Protein AF-A0A966XJ01-F1 (afdb_monomer_lite)

Radius of gyration: 16.11 Å; chains: 1; bounding box: 58×25×39 Å

Foldseek 3Di:
DPPPQFQPDQKDFPVRVCVLLVVVPWHWDWDADPQDTKIWTDDDPFIKIWGDGHDDRIDQKIKIKGKDADADDQVVVQVVVVVPPQLFHKDFDADPVRHFDADP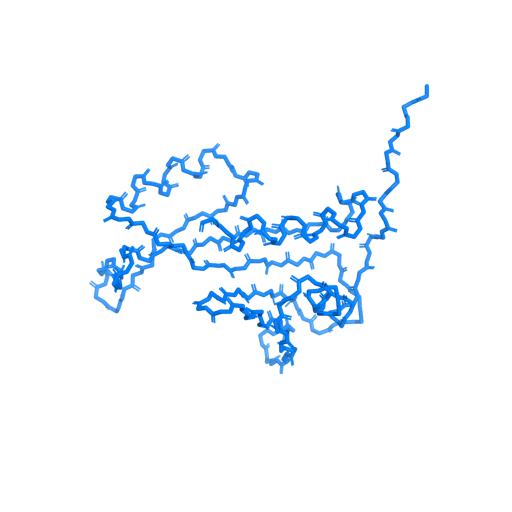RHTIMMTMDMDGSRVHSDSVSSVVSNVSRRVD

Sequence (136 aa):
MTDQPNPARTLYTAQEIADLALKWGAAATLSQDDDGVVIDLERGNESMQLTFGSPQEFYSDVICRSWVFIESAPHRACDRWNEFPYFATFSVVYDDYDVPMTCEYGFVVRGVQLIEFERATSEDDIMMQILLFWFA

Secondary structure (DSSP, 8-state):
---PPPPS-S-B-HHHHHHHHHHTT-EEEEEE-SS-EEEEEEETTEEEEEEESSS-S-BSEEEEEEEEEESS-HHHHHHHHTT-TTT-EEEE-B-TTSPBPEETTEEEEEEEEEEEGGG-SSHHHHHHHHHHTT--

Structure (mmCIF, N/CA/C/O backbone):
data_AF-A0A966XJ01-F1
#
_entry.id   AF-A0A966XJ01-F1
#
loop_
_atom_site.group_PDB
_atom_site.id
_atom_site.type_symbol
_atom_site.label_atom_id
_atom_site.label_alt_id
_atom_site.label_comp_id
_atom_site.label_asym_id
_atom_site.label_entity_id
_atom_site.label_seq_id
_atom_site.pdbx_PDB_ins_code
_atom_site.Cartn_x
_atom_site.Cartn_y
_atom_site.Cartn_z
_atom_site.occupancy
_atom_site.B_iso_or_equiv
_atom_site.auth_seq_id
_atom_site.auth_comp_id
_atom_site.auth_asym_id
_atom_site.auth_atom_id
_atom_site.pdbx_PDB_model_num
ATOM 1 N N . MET A 1 1 ? -36.731 5.832 -3.123 1.00 39.31 1 MET A N 1
ATOM 2 C CA . MET A 1 1 ? -35.819 5.714 -1.971 1.00 39.31 1 MET A CA 1
ATOM 3 C C . MET A 1 1 ? -34.577 5.042 -2.504 1.00 39.31 1 MET A C 1
ATOM 5 O O . MET A 1 1 ? -34.673 3.915 -2.962 1.00 39.31 1 MET A O 1
ATOM 9 N N . THR A 1 2 ? -33.487 5.792 -2.630 1.00 44.25 2 THR A N 1
ATOM 10 C CA . THR A 1 2 ? -32.178 5.259 -3.011 1.00 44.25 2 THR A CA 1
ATOM 11 C C . THR A 1 2 ? -31.658 4.468 -1.823 1.00 44.25 2 THR A C 1
ATOM 13 O O . THR A 1 2 ? -31.324 5.068 -0.805 1.00 44.25 2 THR A O 1
ATOM 16 N N . ASP A 1 3 ? -31.661 3.143 -1.946 1.00 47.22 3 ASP A N 1
ATOM 17 C CA . ASP A 1 3 ? -30.893 2.239 -1.090 1.00 47.22 3 ASP A CA 1
ATOM 18 C C . ASP A 1 3 ? -29.417 2.565 -1.348 1.00 47.22 3 ASP A C 1
ATOM 20 O O . ASP A 1 3 ? -28.787 2.025 -2.257 1.00 47.22 3 ASP A O 1
ATOM 24 N N . GLN A 1 4 ? -28.894 3.575 -0.652 1.00 59.47 4 GLN A N 1
ATOM 25 C CA . GLN A 1 4 ? -27.453 3.730 -0.573 1.00 59.47 4 GLN A CA 1
ATOM 26 C C . GLN A 1 4 ? -26.966 2.583 0.309 1.00 59.47 4 GLN A C 1
ATOM 28 O O . GLN A 1 4 ? -27.463 2.453 1.430 1.00 59.47 4 GLN A O 1
ATOM 33 N N . PRO A 1 5 ? -26.064 1.723 -0.189 1.00 54.81 5 PRO A N 1
ATOM 34 C CA . PRO A 1 5 ? -25.491 0.685 0.644 1.00 54.81 5 PRO A CA 1
ATOM 35 C C . PRO A 1 5 ? -24.857 1.357 1.864 1.00 54.81 5 PRO A C 1
ATOM 37 O O . PRO A 1 5 ? -24.041 2.268 1.724 1.00 54.81 5 PRO A O 1
ATOM 40 N N . ASN A 1 6 ? -25.296 0.958 3.058 1.00 57.50 6 ASN A N 1
ATOM 41 C CA . ASN A 1 6 ? -24.676 1.431 4.287 1.00 57.50 6 ASN A CA 1
ATOM 42 C C . ASN A 1 6 ? -23.226 0.931 4.312 1.00 57.50 6 ASN A C 1
ATOM 44 O O . ASN A 1 6 ? -23.005 -0.246 4.011 1.00 57.50 6 ASN A O 1
ATOM 48 N N . PRO A 1 7 ? -22.252 1.779 4.680 1.00 58.44 7 PRO A N 1
ATOM 49 C CA . PRO A 1 7 ? -20.883 1.324 4.855 1.00 58.44 7 PRO A CA 1
ATOM 50 C C . PRO A 1 7 ? -20.838 0.238 5.929 1.00 58.44 7 PRO A C 1
ATOM 52 O O . PRO A 1 7 ? -21.553 0.329 6.931 1.00 58.44 7 PRO A O 1
ATOM 55 N N . ALA A 1 8 ? -19.999 -0.782 5.731 1.00 61.00 8 ALA A N 1
ATOM 56 C CA . ALA A 1 8 ? -19.877 -1.877 6.694 1.00 61.00 8 ALA A CA 1
ATOM 57 C C . ALA A 1 8 ? -19.476 -1.347 8.074 1.00 61.00 8 ALA A C 1
ATOM 59 O O . ALA A 1 8 ? -20.164 -1.606 9.062 1.00 61.00 8 ALA A O 1
ATOM 60 N N . ARG A 1 9 ? -18.402 -0.546 8.112 1.00 74.81 9 ARG A N 1
ATOM 61 C CA . ARG A 1 9 ? -17.945 0.267 9.248 1.00 74.81 9 ARG A CA 1
ATOM 62 C C . ARG A 1 9 ? -17.156 1.459 8.706 1.00 74.81 9 ARG A C 1
ATOM 64 O O . ARG A 1 9 ? -16.479 1.339 7.692 1.00 74.81 9 ARG A O 1
ATOM 71 N N . THR A 1 10 ? -17.219 2.593 9.398 1.00 81.25 10 THR A N 1
ATOM 72 C CA . THR A 1 10 ? -16.443 3.803 9.061 1.00 81.25 10 THR A CA 1
ATOM 73 C C . THR A 1 10 ? -15.058 3.825 9.706 1.00 81.25 10 THR A C 1
ATOM 75 O O . THR A 1 10 ? -14.244 4.676 9.367 1.00 81.25 10 THR A O 1
ATOM 78 N N . LEU A 1 11 ? -14.806 2.918 10.655 1.00 87.31 11 LEU A N 1
ATOM 79 C CA . LEU A 1 11 ? -13.590 2.859 11.454 1.00 87.31 11 LEU A CA 1
ATOM 80 C C . LEU A 1 11 ? -13.164 1.406 11.679 1.00 87.31 11 LEU A C 1
ATOM 82 O O . LEU A 1 11 ? -13.996 0.577 12.070 1.00 87.31 11 LEU A O 1
ATOM 86 N N . TYR A 1 12 ? -11.870 1.142 11.505 1.00 87.94 12 TYR A N 1
ATOM 87 C CA . TYR A 1 12 ? -11.233 -0.147 11.783 1.00 87.94 12 TYR A CA 1
ATOM 88 C C . TYR A 1 12 ? -9.975 0.048 12.626 1.00 87.94 12 TYR A C 1
ATOM 90 O O . TYR A 1 12 ? -9.283 1.061 12.516 1.00 87.94 12 TYR A O 1
ATOM 98 N N . THR A 1 13 ? -9.665 -0.930 13.467 1.00 90.69 13 THR A N 1
ATOM 99 C CA . THR A 1 13 ? -8.354 -1.032 14.115 1.00 90.69 13 THR A CA 1
ATOM 100 C C . THR A 1 13 ? -7.333 -1.621 13.134 1.00 90.69 13 THR A C 1
ATOM 102 O O . THR A 1 13 ? -7.694 -2.388 12.237 1.00 90.69 13 THR A O 1
ATOM 105 N N . ALA A 1 14 ? -6.042 -1.331 13.317 1.00 89.81 14 ALA A N 1
ATOM 106 C CA . ALA A 1 14 ? -4.996 -1.956 12.499 1.00 89.81 14 ALA A CA 1
ATOM 107 C C . ALA A 1 14 ? -4.992 -3.494 12.646 1.00 89.81 14 ALA A C 1
ATOM 109 O O . ALA A 1 14 ? -4.788 -4.211 11.669 1.00 89.81 14 ALA A O 1
ATOM 110 N N . GLN A 1 15 ? -5.308 -4.012 13.841 1.00 90.81 15 GLN A N 1
ATOM 111 C CA . GLN A 1 15 ? -5.438 -5.453 14.069 1.00 90.81 15 GLN A CA 1
ATOM 112 C C . GLN A 1 15 ? -6.588 -6.062 13.256 1.00 90.81 15 GLN A C 1
ATOM 114 O O . GLN A 1 15 ? -6.408 -7.117 12.662 1.00 90.81 15 GLN A O 1
ATOM 119 N N . GLU A 1 16 ? -7.746 -5.398 13.177 1.00 90.62 16 GLU A N 1
ATOM 120 C CA . GLU A 1 16 ? -8.874 -5.877 12.365 1.00 90.62 16 GLU A CA 1
ATOM 121 C C . GLU A 1 16 ? -8.494 -5.970 10.880 1.00 90.62 16 GLU A C 1
ATOM 123 O O . GLU A 1 16 ? -8.843 -6.948 10.221 1.00 90.62 16 GLU A O 1
ATOM 128 N N . ILE A 1 17 ? -7.732 -5.002 10.359 1.00 89.94 17 ILE A N 1
ATOM 129 C CA . ILE A 1 17 ? -7.236 -5.045 8.975 1.00 89.94 17 ILE A CA 1
ATOM 130 C C . ILE A 1 17 ? -6.209 -6.172 8.780 1.00 89.94 17 ILE A C 1
ATOM 132 O O . ILE A 1 17 ? -6.276 -6.890 7.782 1.00 89.94 17 ILE A O 1
ATOM 136 N N . ALA A 1 18 ? -5.301 -6.384 9.738 1.00 89.62 18 ALA A N 1
ATOM 137 C CA . ALA A 1 18 ? -4.358 -7.504 9.699 1.00 89.62 18 ALA A CA 1
ATOM 138 C C . ALA A 1 18 ? -5.091 -8.859 9.708 1.00 89.62 18 ALA A C 1
ATOM 140 O O . ALA A 1 18 ? -4.805 -9.730 8.885 1.00 89.62 18 ALA A O 1
ATOM 141 N N . ASP A 1 19 ? -6.081 -9.017 10.588 1.00 89.75 19 ASP A N 1
ATOM 142 C CA . ASP A 1 19 ? -6.895 -10.230 10.704 1.00 89.75 19 ASP A CA 1
ATOM 143 C C . ASP A 1 19 ? -7.710 -10.489 9.434 1.00 89.75 19 ASP A C 1
ATOM 145 O O . ASP A 1 19 ? -7.866 -11.640 9.013 1.00 89.75 19 ASP A O 1
ATOM 149 N N . LEU A 1 20 ? -8.219 -9.431 8.796 1.00 86.38 20 LEU A N 1
ATOM 150 C CA . LEU A 1 20 ? -8.844 -9.536 7.484 1.00 86.38 20 LEU A CA 1
ATOM 151 C C . LEU A 1 20 ? -7.838 -10.046 6.455 1.00 86.38 20 LEU A C 1
ATOM 153 O O . LEU A 1 20 ? -8.122 -11.049 5.809 1.00 86.38 20 LEU A O 1
ATOM 157 N N . ALA A 1 21 ? -6.645 -9.461 6.353 1.00 85.06 21 ALA A N 1
ATOM 158 C CA . ALA A 1 21 ? -5.628 -9.917 5.405 1.00 85.06 21 ALA A CA 1
ATOM 159 C C . ALA A 1 21 ? -5.256 -11.406 5.582 1.00 85.06 21 ALA A C 1
ATOM 161 O O . ALA A 1 21 ? -5.132 -12.129 4.586 1.00 85.06 21 ALA A O 1
ATOM 162 N N . LEU A 1 22 ? -5.186 -11.902 6.827 1.00 84.81 22 LEU A N 1
ATOM 163 C CA . LEU A 1 22 ? -4.953 -13.324 7.124 1.00 84.81 22 LEU A CA 1
ATOM 164 C C . LEU A 1 22 ? -6.035 -14.240 6.527 1.00 84.81 22 LEU A C 1
ATOM 166 O O . LEU A 1 22 ? -5.713 -15.292 5.968 1.00 84.81 22 LEU A O 1
ATOM 170 N N . LYS A 1 23 ? -7.318 -13.849 6.591 1.00 83.88 23 LYS A N 1
ATOM 171 C CA . LYS A 1 23 ? -8.429 -14.632 6.002 1.00 83.88 23 LYS A CA 1
ATOM 172 C C . LYS A 1 23 ? -8.269 -14.826 4.491 1.00 83.88 23 LYS A C 1
ATOM 174 O O . LYS A 1 23 ? -8.767 -15.809 3.948 1.00 83.88 23 LYS A O 1
ATOM 179 N N . TRP A 1 24 ? -7.562 -13.915 3.828 1.00 77.62 24 TRP A N 1
ATOM 180 C CA . TRP A 1 24 ? -7.342 -13.908 2.381 1.00 77.62 24 TRP A CA 1
ATOM 181 C C . TRP A 1 24 ? -5.999 -14.527 1.957 1.00 77.62 24 TRP A C 1
ATOM 183 O O . TRP A 1 24 ? -5.651 -14.515 0.772 1.00 77.62 24 TRP A O 1
ATOM 193 N N . GLY A 1 25 ? -5.269 -15.130 2.901 1.00 82.06 25 GLY A N 1
ATOM 194 C CA . GLY A 1 25 ? -4.057 -15.904 2.633 1.00 82.06 25 GLY A CA 1
ATOM 195 C C . GLY A 1 25 ? -2.769 -15.083 2.556 1.00 82.06 25 GLY A C 1
ATOM 196 O O . GLY A 1 25 ? -1.768 -15.604 2.066 1.00 82.06 25 GLY A O 1
ATOM 197 N N . ALA A 1 26 ? -2.787 -13.830 3.015 1.00 85.19 26 ALA A N 1
ATOM 198 C CA . ALA A 1 26 ? -1.571 -13.070 3.284 1.00 85.19 26 ALA A CA 1
ATOM 199 C C . ALA A 1 26 ? -1.002 -13.449 4.659 1.00 85.19 26 ALA A C 1
ATOM 201 O O . ALA A 1 26 ? -1.757 -13.741 5.585 1.00 85.19 26 ALA A O 1
ATOM 202 N N . ALA A 1 27 ? 0.318 -13.412 4.811 1.00 89.44 27 ALA A N 1
ATOM 203 C CA . ALA A 1 27 ? 0.957 -13.272 6.112 1.00 89.44 27 ALA A CA 1
ATOM 204 C C . ALA A 1 27 ? 0.993 -11.780 6.460 1.00 89.44 27 ALA A C 1
ATOM 206 O O . ALA A 1 27 ? 1.403 -10.976 5.630 1.00 89.44 27 ALA A O 1
ATOM 207 N N . ALA A 1 28 ? 0.541 -11.410 7.656 1.00 90.88 28 ALA A N 1
ATOM 208 C CA . ALA A 1 28 ? 0.483 -10.020 8.096 1.00 90.88 28 ALA A CA 1
ATOM 209 C C . ALA A 1 28 ? 1.395 -9.808 9.307 1.00 90.88 28 ALA A C 1
ATOM 211 O O . ALA A 1 28 ? 1.246 -10.492 10.322 1.00 90.88 28 ALA A O 1
ATOM 212 N N . THR A 1 29 ? 2.307 -8.844 9.207 1.00 93.38 29 THR A N 1
ATOM 213 C CA . THR A 1 29 ? 3.172 -8.408 10.306 1.00 93.38 29 THR A CA 1
ATOM 214 C C . THR A 1 29 ? 2.814 -6.978 10.672 1.00 93.38 29 THR A C 1
ATOM 216 O O . THR A 1 29 ? 3.043 -6.059 9.894 1.00 93.38 29 THR A O 1
ATOM 219 N N . LEU A 1 30 ? 2.239 -6.794 11.859 1.00 93.06 30 LEU A N 1
ATOM 220 C CA . LEU A 1 30 ? 1.940 -5.474 12.408 1.00 93.06 30 LEU A CA 1
ATOM 221 C C . LEU A 1 30 ? 3.174 -4.934 13.138 1.00 93.06 30 LEU A C 1
ATOM 223 O O . LEU A 1 30 ? 3.714 -5.594 14.029 1.00 93.06 30 LEU A O 1
ATOM 227 N N . SER A 1 31 ? 3.586 -3.723 12.788 1.00 93.56 31 SER A N 1
ATOM 228 C CA . SER A 1 31 ? 4.676 -2.992 13.423 1.00 93.56 31 SER A CA 1
ATOM 229 C C . SER A 1 31 ? 4.238 -1.565 13.761 1.00 93.56 31 SER A C 1
ATOM 231 O O . SER A 1 31 ? 3.275 -1.023 13.214 1.00 93.56 31 SER A O 1
ATOM 233 N N . GLN A 1 32 ? 4.913 -0.972 14.740 1.00 90.94 32 GLN A N 1
ATOM 234 C CA . GLN A 1 32 ? 4.720 0.416 15.132 1.00 90.94 32 GLN A CA 1
ATOM 235 C C . GLN A 1 32 ? 6.096 1.035 15.353 1.00 90.94 32 GLN A C 1
ATOM 237 O O . GLN A 1 32 ? 6.893 0.497 16.127 1.00 90.94 32 GLN A O 1
ATOM 242 N N . ASP A 1 33 ? 6.347 2.161 14.700 1.00 83.38 33 ASP A N 1
ATOM 243 C CA . ASP A 1 33 ? 7.566 2.950 14.833 1.00 83.38 33 ASP A CA 1
ATOM 244 C C . ASP A 1 33 ? 7.243 4.446 15.012 1.00 83.38 33 ASP A C 1
ATOM 246 O O . ASP A 1 33 ? 6.101 4.826 15.298 1.00 83.38 33 ASP A O 1
ATOM 250 N N . ASP A 1 34 ? 8.272 5.290 14.926 1.00 79.06 34 ASP A N 1
ATOM 251 C CA . ASP A 1 34 ? 8.138 6.744 15.052 1.00 79.06 34 ASP A CA 1
ATOM 252 C C . ASP A 1 34 ? 7.368 7.372 13.869 1.00 79.06 34 ASP A C 1
ATOM 254 O O . ASP A 1 34 ? 6.812 8.465 14.017 1.00 79.06 34 ASP A O 1
ATOM 258 N N . ASP A 1 35 ? 7.299 6.684 12.724 1.00 77.81 35 ASP A N 1
ATOM 259 C CA . ASP A 1 35 ? 6.645 7.148 11.498 1.00 77.81 35 ASP A CA 1
ATOM 260 C C . ASP A 1 35 ? 5.161 6.737 11.436 1.00 77.81 35 ASP A C 1
ATOM 262 O O . ASP A 1 35 ? 4.364 7.393 10.754 1.00 77.81 35 ASP A O 1
ATOM 266 N N . GLY A 1 36 ? 4.747 5.712 12.190 1.00 90.88 36 GLY A N 1
ATOM 267 C CA . GLY A 1 36 ? 3.339 5.367 12.375 1.00 90.88 36 GLY A CA 1
ATOM 268 C C . GLY A 1 36 ? 3.081 3.904 12.720 1.00 90.88 36 GLY A C 1
ATOM 269 O O . GLY A 1 36 ? 3.914 3.200 13.288 1.00 90.88 36 GLY A O 1
ATOM 270 N N . VAL A 1 37 ? 1.868 3.453 12.403 1.00 92.19 37 VAL A N 1
ATOM 271 C CA . VAL A 1 37 ? 1.488 2.037 12.489 1.00 92.19 37 VAL A CA 1
ATOM 272 C C . VAL A 1 37 ? 1.504 1.453 11.085 1.00 92.19 37 VAL A C 1
ATOM 274 O O . VAL A 1 37 ? 0.944 2.031 10.157 1.00 92.19 37 VAL A O 1
ATOM 277 N N . VAL A 1 38 ? 2.137 0.300 10.912 1.00 93.88 38 VAL A N 1
ATOM 278 C CA . VAL A 1 38 ? 2.334 -0.323 9.603 1.00 93.88 38 VAL A CA 1
ATOM 279 C C . VAL A 1 38 ? 1.935 -1.790 9.667 1.00 93.88 38 VAL A C 1
ATOM 281 O O . VAL A 1 38 ? 2.163 -2.467 10.666 1.00 93.88 38 VAL A O 1
ATOM 284 N N . ILE A 1 39 ? 1.326 -2.291 8.595 1.00 92.56 39 ILE A N 1
ATOM 285 C CA . ILE A 1 39 ? 1.154 -3.721 8.363 1.00 92.56 39 ILE A CA 1
ATOM 286 C C . ILE A 1 39 ? 1.905 -4.077 7.089 1.00 92.56 39 ILE A C 1
ATOM 288 O O . ILE A 1 39 ? 1.530 -3.639 6.001 1.00 92.56 39 ILE A O 1
ATOM 292 N N . ASP A 1 40 ? 2.928 -4.907 7.225 1.00 92.00 40 ASP A N 1
ATOM 293 C CA . ASP A 1 40 ? 3.574 -5.539 6.085 1.00 92.00 40 ASP A CA 1
ATOM 294 C C . ASP A 1 40 ? 2.827 -6.833 5.763 1.00 92.00 40 ASP A C 1
ATOM 296 O O . ASP A 1 40 ? 2.628 -7.701 6.621 1.00 92.00 40 ASP A O 1
ATOM 300 N N . LEU A 1 41 ? 2.362 -6.933 4.524 1.00 90.38 41 LEU A N 1
ATOM 301 C CA . LEU A 1 41 ? 1.628 -8.071 4.008 1.00 90.38 41 LEU A CA 1
ATOM 302 C C . LEU A 1 41 ? 2.501 -8.830 3.009 1.00 90.38 41 LEU A C 1
ATOM 304 O O . LEU A 1 41 ? 3.010 -8.248 2.054 1.00 90.38 41 LEU A O 1
ATOM 308 N N . GLU A 1 42 ? 2.639 -10.138 3.206 1.00 87.50 42 GLU A N 1
ATOM 309 C CA . GLU A 1 42 ? 3.459 -11.016 2.367 1.00 87.50 42 GLU A CA 1
ATOM 310 C C . GLU A 1 42 ? 2.647 -12.201 1.836 1.00 87.50 42 GLU A C 1
ATOM 312 O O . GLU A 1 42 ? 1.864 -12.826 2.557 1.00 87.50 42 GLU A O 1
ATOM 317 N N . ARG A 1 43 ? 2.849 -12.550 0.562 1.00 82.12 43 ARG A N 1
ATOM 318 C CA . ARG A 1 43 ? 2.227 -13.719 -0.071 1.00 82.12 43 ARG A CA 1
ATOM 319 C C . ARG A 1 43 ? 3.099 -14.203 -1.223 1.00 82.12 43 ARG A C 1
ATOM 321 O O . ARG A 1 43 ? 3.160 -13.589 -2.281 1.00 82.12 43 ARG A O 1
ATOM 328 N N . GLY A 1 44 ? 3.750 -15.350 -1.041 1.00 81.12 44 GLY A N 1
ATOM 329 C CA . GLY A 1 44 ? 4.692 -15.857 -2.040 1.00 81.12 44 GLY A CA 1
ATOM 330 C C . GLY A 1 44 ? 5.897 -14.922 -2.182 1.00 81.12 44 GLY A C 1
ATOM 331 O O . GLY A 1 44 ? 6.590 -14.693 -1.199 1.00 81.12 44 GLY A O 1
ATOM 332 N N . ASN A 1 45 ? 6.128 -14.396 -3.390 1.00 73.75 45 ASN A N 1
ATOM 333 C CA . ASN A 1 45 ? 7.220 -13.454 -3.686 1.00 73.75 45 ASN A CA 1
ATOM 334 C C . ASN A 1 45 ? 6.755 -11.987 -3.729 1.00 73.75 45 ASN A C 1
ATOM 336 O O . ASN A 1 45 ? 7.526 -11.112 -4.116 1.00 73.75 45 ASN A O 1
ATOM 340 N N . GLU A 1 46 ? 5.498 -11.724 -3.379 1.00 77.50 46 GLU A N 1
ATOM 341 C CA . GLU A 1 46 ? 4.898 -10.395 -3.427 1.00 77.50 46 GLU A CA 1
ATOM 342 C C . GLU A 1 46 ? 4.758 -9.835 -2.012 1.00 77.50 46 GLU A C 1
ATOM 344 O O . GLU A 1 46 ? 4.414 -10.562 -1.069 1.00 77.50 46 GLU A O 1
ATOM 349 N N . SER A 1 47 ? 5.005 -8.534 -1.880 1.00 84.06 47 SER A N 1
ATOM 350 C CA . SER A 1 47 ? 4.824 -7.801 -0.636 1.00 84.06 47 SER A CA 1
ATOM 351 C C . SER A 1 47 ? 4.097 -6.483 -0.864 1.00 84.06 47 SER A C 1
ATOM 353 O O . SER A 1 47 ? 4.246 -5.823 -1.894 1.00 84.06 47 SER A O 1
ATOM 355 N N . MET A 1 48 ? 3.308 -6.101 0.131 1.00 88.25 48 MET A N 1
ATOM 356 C CA . MET A 1 48 ? 2.589 -4.840 0.185 1.00 88.25 48 MET A CA 1
ATOM 357 C C . MET A 1 48 ? 2.721 -4.254 1.578 1.00 88.25 48 MET A C 1
ATOM 359 O O . MET A 1 48 ? 2.690 -4.977 2.568 1.00 88.25 48 MET A O 1
ATOM 363 N N . GLN A 1 49 ? 2.798 -2.933 1.656 1.00 91.12 49 GLN A N 1
ATOM 364 C CA . GLN A 1 49 ? 2.775 -2.228 2.922 1.00 91.12 49 GLN A CA 1
ATOM 365 C C . GLN A 1 49 ? 1.484 -1.428 3.067 1.00 91.12 49 GLN A C 1
ATOM 367 O O . GLN A 1 49 ? 1.138 -0.610 2.211 1.00 91.12 49 GLN A O 1
ATOM 372 N N . LEU A 1 50 ? 0.789 -1.637 4.178 1.00 91.69 50 LEU A N 1
ATOM 373 C CA . LEU A 1 50 ? -0.310 -0.797 4.623 1.00 91.69 50 LEU A CA 1
ATOM 374 C C . LEU A 1 50 ? 0.213 0.146 5.695 1.00 91.69 50 LEU A C 1
ATOM 376 O O . LEU A 1 50 ? 0.668 -0.299 6.743 1.00 91.69 50 LEU A O 1
ATOM 380 N N . THR A 1 51 ? 0.137 1.447 5.460 1.00 91.62 51 THR A N 1
ATOM 381 C CA . THR A 1 51 ? 0.538 2.437 6.459 1.00 91.62 51 TH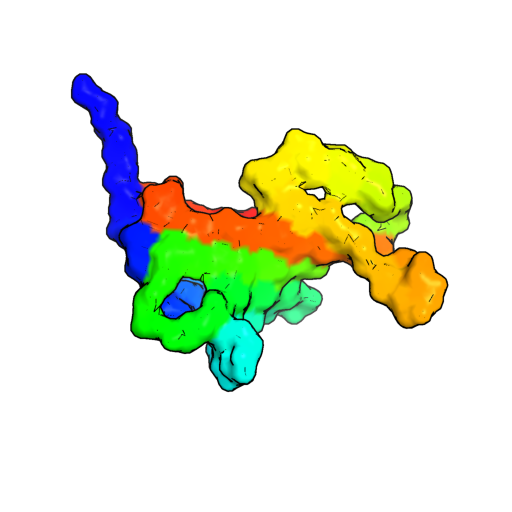R A CA 1
ATOM 382 C C . THR A 1 51 ? -0.690 3.137 6.988 1.00 91.62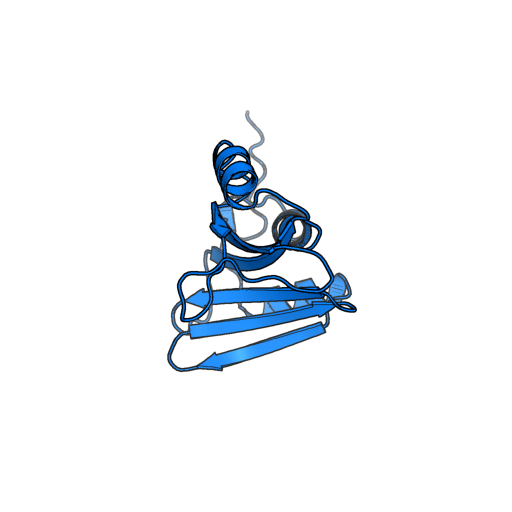 51 THR A C 1
ATOM 384 O O . THR A 1 51 ? -1.469 3.739 6.243 1.00 91.62 51 THR A O 1
ATOM 387 N N . PHE A 1 52 ? -0.796 3.091 8.297 1.00 87.88 52 PHE A N 1
ATOM 388 C CA . PHE A 1 52 ? -1.677 3.904 9.094 1.00 87.88 52 PHE A CA 1
ATOM 389 C C . PHE A 1 52 ? -0.874 5.106 9.598 1.00 87.88 52 PHE A C 1
ATOM 391 O O . PHE A 1 52 ? 0.348 5.049 9.731 1.00 87.88 52 PHE A O 1
ATOM 398 N N . GLY A 1 53 ? -1.557 6.223 9.847 1.00 87.00 53 GLY A N 1
ATOM 399 C CA . GLY A 1 53 ? -0.917 7.403 10.425 1.00 87.00 53 GLY A CA 1
ATOM 400 C C . GLY A 1 53 ? -0.447 7.169 11.866 1.00 87.00 53 GLY A C 1
ATOM 401 O O . GLY A 1 53 ? -0.181 6.046 12.300 1.00 87.00 53 GLY A O 1
ATOM 402 N N . SER A 1 54 ? -0.393 8.246 12.649 1.00 88.25 54 SER A N 1
ATOM 403 C CA . SER A 1 54 ? 0.005 8.167 14.056 1.00 88.25 54 SER A CA 1
ATOM 404 C C . SER A 1 54 ? -0.788 7.097 14.830 1.00 88.25 54 SER A C 1
ATOM 406 O O . SER A 1 54 ? -1.977 6.907 14.536 1.00 88.25 54 SER A O 1
ATOM 408 N N . PRO A 1 55 ? -0.169 6.430 15.825 1.00 88.38 55 PRO A N 1
ATOM 409 C CA . PRO A 1 55 ? -0.805 5.367 16.598 1.00 88.38 55 PRO A CA 1
ATOM 410 C C . PRO A 1 55 ? -2.141 5.800 17.202 1.00 88.38 55 PRO A C 1
ATOM 412 O O . PRO A 1 55 ? -2.210 6.755 17.978 1.00 88.38 55 PRO A O 1
ATOM 415 N N . GLN A 1 56 ? -3.203 5.093 16.832 1.00 86.81 56 GLN A N 1
ATOM 416 C CA . GLN A 1 56 ? -4.579 5.341 17.243 1.00 86.81 56 GLN A CA 1
ATOM 417 C C . GLN A 1 56 ? -5.300 4.004 17.415 1.00 86.81 56 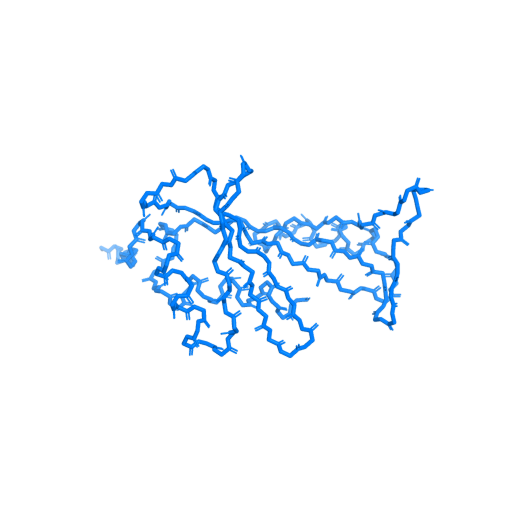GLN A C 1
ATOM 419 O O . GLN A 1 56 ? -4.915 2.994 16.830 1.00 86.81 56 GLN A O 1
ATOM 424 N N . GLU A 1 57 ? -6.357 3.994 18.227 1.00 86.56 57 GLU A N 1
ATOM 425 C CA . GLU A 1 57 ? -7.186 2.796 18.399 1.00 86.56 57 GLU A CA 1
ATOM 426 C C . GLU A 1 57 ? -7.972 2.480 17.118 1.00 86.56 57 GLU A C 1
ATOM 428 O O . GLU A 1 57 ? -8.063 1.325 16.715 1.00 86.56 57 GLU A O 1
ATOM 433 N N . PHE A 1 58 ? -8.480 3.515 16.444 1.00 90.75 58 PHE A N 1
ATOM 434 C CA . PHE A 1 58 ? -9.320 3.406 15.256 1.00 90.75 58 PHE A CA 1
ATOM 435 C C . PHE A 1 58 ? -8.837 4.333 14.143 1.00 90.75 58 PHE A C 1
ATOM 437 O O . PHE A 1 58 ? -8.457 5.474 14.402 1.00 90.75 58 PHE A O 1
ATOM 444 N N . TYR A 1 59 ? -8.936 3.855 12.906 1.00 90.25 59 TYR A N 1
ATOM 445 C CA . TYR A 1 59 ? -8.548 4.566 11.692 1.00 90.25 59 TYR A CA 1
ATOM 446 C C . TYR A 1 59 ? -9.733 4.673 10.732 1.00 90.25 59 TYR A C 1
ATOM 448 O O . TYR A 1 59 ? -10.518 3.733 10.615 1.00 90.25 59 TYR A O 1
ATOM 456 N N . SER A 1 60 ? -9.855 5.815 10.051 1.00 90.62 60 SER A N 1
ATOM 457 C CA . SER A 1 60 ? -10.841 6.077 8.986 1.00 90.62 60 SER A CA 1
ATOM 458 C C . SER A 1 60 ? -10.380 5.625 7.606 1.00 90.62 60 SER A C 1
ATOM 460 O O . SER A 1 60 ? -11.194 5.430 6.701 1.00 90.62 60 SER A O 1
ATOM 462 N N . ASP A 1 61 ? -9.071 5.480 7.447 1.00 89.38 61 ASP A N 1
ATOM 463 C CA . ASP A 1 61 ? -8.418 5.219 6.181 1.00 89.38 61 ASP A CA 1
ATOM 464 C C . ASP A 1 61 ? -7.105 4.459 6.380 1.00 89.38 61 ASP A C 1
ATOM 466 O O . ASP A 1 61 ? -6.573 4.343 7.489 1.00 89.38 61 ASP A O 1
ATOM 470 N N . VAL A 1 62 ? -6.606 3.912 5.275 1.00 89.19 62 VAL A N 1
ATOM 471 C CA . VAL A 1 62 ? -5.302 3.258 5.193 1.00 89.19 62 VAL A CA 1
ATOM 472 C C . VAL A 1 62 ? -4.654 3.563 3.849 1.00 89.19 62 VAL A C 1
ATOM 474 O O . VAL A 1 62 ? -5.320 3.600 2.810 1.00 89.19 62 VAL A O 1
ATOM 477 N N . ILE A 1 63 ? -3.339 3.778 3.855 1.00 88.75 63 ILE A N 1
ATOM 478 C CA . ILE A 1 63 ? -2.565 3.980 2.630 1.00 88.75 63 ILE A CA 1
ATOM 479 C C . ILE A 1 63 ? -1.905 2.660 2.239 1.00 88.75 63 ILE A C 1
ATOM 481 O O . ILE A 1 63 ? -1.038 2.163 2.956 1.00 88.75 63 ILE A O 1
ATOM 485 N N . CYS A 1 64 ? -2.269 2.137 1.072 1.00 88.25 64 CYS A N 1
ATOM 486 C CA . CYS A 1 64 ? -1.658 0.958 0.470 1.00 88.25 64 CYS A CA 1
ATOM 487 C C . CYS A 1 64 ? -0.475 1.372 -0.404 1.00 88.25 64 CYS A C 1
ATOM 489 O O . CYS A 1 64 ? -0.607 2.248 -1.262 1.00 88.25 64 CYS A O 1
ATOM 491 N N . ARG A 1 65 ? 0.677 0.733 -0.203 1.00 88.75 65 ARG A N 1
ATOM 492 C CA . ARG A 1 65 ? 1.899 0.919 -0.989 1.00 88.75 65 ARG A CA 1
ATOM 493 C C . ARG A 1 65 ? 2.344 -0.426 -1.543 1.00 88.75 65 ARG A C 1
ATOM 495 O O . ARG A 1 65 ? 2.541 -1.367 -0.780 1.00 88.75 65 ARG A O 1
ATOM 502 N N . SER A 1 66 ? 2.525 -0.492 -2.856 1.00 87.62 66 SER A N 1
ATOM 503 C CA . SER A 1 66 ? 2.933 -1.713 -3.556 1.00 87.62 66 SER A CA 1
ATOM 504 C C . SER A 1 66 ? 4.047 -1.437 -4.563 1.00 87.62 66 SER A C 1
ATOM 506 O O . SER A 1 66 ? 4.181 -0.312 -5.068 1.00 87.62 66 SER A O 1
ATOM 508 N N . TRP A 1 67 ? 4.835 -2.473 -4.850 1.00 87.56 67 TRP A N 1
ATOM 509 C CA . TRP A 1 67 ? 5.826 -2.483 -5.919 1.00 87.56 67 TRP A CA 1
ATOM 510 C C . TRP A 1 67 ? 5.238 -3.159 -7.154 1.00 87.56 67 TRP A C 1
ATOM 512 O O . TRP A 1 67 ? 4.863 -4.324 -7.113 1.00 87.56 67 TRP A O 1
ATOM 522 N N . VAL A 1 68 ? 5.204 -2.420 -8.257 1.00 85.88 68 VAL A N 1
ATOM 523 C CA . VAL A 1 68 ? 4.740 -2.874 -9.568 1.00 85.88 68 VAL A CA 1
ATOM 524 C C . VAL A 1 68 ? 5.940 -2.944 -10.500 1.00 85.88 68 VAL A C 1
ATOM 526 O O . VAL A 1 68 ? 6.797 -2.055 -10.489 1.00 85.88 68 VAL A O 1
ATOM 529 N N . PHE A 1 69 ? 6.006 -3.980 -11.330 1.00 88.19 69 PHE A N 1
ATOM 530 C CA . PHE A 1 69 ? 7.115 -4.182 -12.258 1.00 88.19 69 PHE A CA 1
ATOM 531 C C . PHE A 1 69 ? 6.656 -4.001 -13.701 1.00 88.19 69 PHE A C 1
ATOM 533 O O . PHE A 1 69 ? 5.684 -4.606 -14.144 1.00 88.19 69 PHE A O 1
ATOM 540 N N . ILE A 1 70 ? 7.360 -3.149 -14.446 1.00 87.31 70 ILE A N 1
ATOM 541 C CA . ILE A 1 70 ? 7.008 -2.802 -15.825 1.00 87.31 70 ILE A CA 1
ATOM 542 C C . ILE A 1 70 ? 8.169 -3.149 -16.744 1.00 87.31 70 ILE A C 1
ATOM 544 O O . ILE A 1 70 ? 9.272 -2.639 -16.578 1.00 87.31 70 ILE A O 1
ATOM 548 N N . GLU A 1 71 ? 7.921 -3.959 -17.769 1.00 88.56 71 GLU A N 1
ATOM 549 C CA . GLU A 1 71 ? 8.973 -4.430 -18.678 1.00 88.56 71 GLU A CA 1
ATOM 550 C C . GLU A 1 71 ? 9.704 -3.292 -19.411 1.00 88.56 71 GLU A C 1
ATOM 552 O O . GLU A 1 71 ? 10.901 -3.384 -19.686 1.00 88.56 71 GLU A O 1
ATOM 557 N N . SER A 1 72 ? 9.004 -2.206 -19.763 1.00 89.94 72 SER A N 1
ATOM 558 C CA . SER A 1 72 ? 9.598 -1.099 -20.518 1.00 89.94 72 SER A CA 1
ATOM 559 C C . SER A 1 72 ? 8.855 0.230 -20.368 1.00 89.94 72 SER A C 1
ATOM 561 O O . SER A 1 72 ? 7.669 0.274 -20.055 1.00 89.94 72 SER A O 1
ATOM 563 N N . ALA A 1 73 ? 9.568 1.328 -20.651 1.00 92.25 73 ALA A N 1
ATOM 564 C CA . ALA A 1 73 ? 9.042 2.698 -20.677 1.00 92.25 73 ALA A CA 1
ATOM 565 C C . ALA A 1 73 ? 8.249 3.096 -19.407 1.00 92.25 73 ALA A C 1
ATOM 567 O O . ALA A 1 73 ? 7.104 3.549 -19.523 1.00 92.25 73 ALA A O 1
ATOM 568 N N . PRO A 1 74 ? 8.852 2.980 -18.204 1.00 93.12 74 PRO A N 1
ATOM 569 C CA . PRO A 1 74 ? 8.138 3.120 -16.933 1.00 93.12 74 PRO A CA 1
ATOM 570 C C . PRO A 1 74 ? 7.474 4.493 -16.773 1.00 93.12 74 PRO A C 1
ATOM 572 O O . PRO A 1 74 ? 6.357 4.574 -16.278 1.00 93.12 74 PRO A O 1
ATOM 575 N N . HIS A 1 75 ? 8.082 5.571 -17.282 1.00 94.38 75 HIS A N 1
ATOM 576 C CA . HIS A 1 75 ? 7.476 6.909 -17.261 1.00 94.38 75 HIS A CA 1
ATOM 577 C C . HIS A 1 75 ? 6.166 6.975 -18.038 1.00 94.38 75 HIS A C 1
ATOM 579 O O . HIS A 1 75 ? 5.168 7.442 -17.510 1.00 94.38 75 HIS A O 1
ATOM 585 N N . ARG A 1 76 ? 6.142 6.446 -19.269 1.00 94.06 76 ARG A N 1
ATOM 586 C CA . ARG A 1 76 ? 4.928 6.455 -20.100 1.00 94.06 76 ARG A CA 1
ATOM 587 C C . ARG A 1 76 ? 3.830 5.579 -19.510 1.00 94.06 76 ARG A C 1
ATOM 589 O O . ARG A 1 76 ? 2.653 5.871 -19.707 1.00 94.06 76 ARG A O 1
ATOM 596 N N . ALA A 1 77 ? 4.210 4.488 -18.849 1.00 90.25 77 ALA A N 1
ATOM 597 C CA . ALA A 1 77 ? 3.261 3.632 -18.158 1.00 90.25 77 ALA A CA 1
ATOM 598 C C . ALA A 1 77 ? 2.646 4.360 -16.954 1.00 90.25 77 ALA A C 1
ATOM 600 O O . ALA A 1 77 ? 1.423 4.436 -16.874 1.00 90.25 77 ALA A O 1
ATOM 601 N N . CYS A 1 78 ? 3.470 4.988 -16.107 1.00 91.38 78 CYS A N 1
ATOM 602 C CA . CYS A 1 78 ? 3.002 5.830 -15.004 1.00 91.38 78 CYS A CA 1
ATOM 603 C C . CYS A 1 78 ? 2.102 6.969 -15.495 1.00 91.38 78 CYS A C 1
ATOM 605 O O . CYS A 1 78 ? 1.017 7.143 -14.951 1.00 91.38 78 CYS A O 1
ATOM 607 N N . ASP A 1 79 ? 2.505 7.704 -16.538 1.00 93.25 79 ASP A N 1
ATOM 608 C CA . ASP A 1 79 ? 1.705 8.795 -17.113 1.00 93.25 79 ASP A CA 1
ATOM 609 C C . ASP A 1 79 ? 0.307 8.305 -17.503 1.00 93.25 79 ASP A C 1
ATOM 611 O O . ASP A 1 79 ? -0.688 8.911 -17.117 1.00 93.25 79 ASP A O 1
ATOM 615 N N . ARG A 1 80 ? 0.225 7.165 -18.202 1.00 89.81 80 ARG A N 1
ATOM 616 C CA . ARG A 1 80 ? -1.047 6.570 -18.628 1.00 89.81 80 ARG A CA 1
ATOM 617 C C . ARG A 1 80 ? -1.883 6.077 -17.451 1.00 89.81 80 ARG A C 1
ATOM 619 O O . ARG A 1 80 ? -3.092 6.263 -17.444 1.00 89.81 80 ARG A O 1
ATOM 626 N N . TRP A 1 81 ? -1.278 5.400 -16.480 1.00 88.81 81 TRP A N 1
ATOM 627 C CA . TRP A 1 81 ? -2.021 4.870 -15.334 1.00 88.81 81 TRP A CA 1
ATOM 628 C C . TRP A 1 81 ? -2.534 5.981 -14.420 1.00 88.81 81 TRP A C 1
ATOM 630 O O . TRP A 1 81 ? -3.651 5.889 -13.918 1.00 88.81 81 TRP A O 1
ATOM 640 N N . ASN A 1 82 ? -1.782 7.075 -14.296 1.00 89.94 82 ASN A N 1
ATOM 641 C CA . ASN A 1 82 ? -2.189 8.257 -13.542 1.00 89.94 82 ASN A CA 1
ATOM 642 C C . ASN A 1 82 ? -3.345 9.040 -14.196 1.00 89.94 82 ASN A C 1
ATOM 644 O O . ASN A 1 82 ? -3.946 9.882 -13.531 1.00 89.94 82 ASN A O 1
ATOM 648 N N . GLU A 1 83 ? -3.722 8.747 -15.450 1.00 89.44 83 GLU A N 1
ATOM 649 C CA . GLU A 1 83 ? -4.986 9.232 -16.036 1.00 89.44 83 GLU A CA 1
ATOM 650 C C . GLU A 1 83 ? -6.218 8.640 -15.321 1.00 89.44 83 GLU A C 1
ATOM 652 O O . GLU A 1 83 ? -7.316 9.194 -15.408 1.00 89.44 83 GLU A O 1
ATOM 657 N N . PHE A 1 84 ? -6.035 7.548 -14.570 1.00 84.44 84 PHE A N 1
ATOM 658 C CA . PHE A 1 84 ? -7.073 6.836 -13.828 1.00 84.44 84 PHE A CA 1
ATOM 659 C C . PHE A 1 84 ? -6.772 6.841 -12.315 1.00 84.44 84 PHE A C 1
ATOM 661 O O . PHE A 1 84 ? -6.541 5.788 -11.716 1.00 84.44 84 PHE A O 1
ATOM 668 N N . PRO A 1 85 ? -6.809 8.015 -11.652 1.00 74.31 85 PRO A N 1
ATOM 669 C CA . PRO A 1 85 ? -6.344 8.184 -10.269 1.00 74.31 85 PRO A CA 1
ATOM 670 C C . PRO A 1 85 ? -7.186 7.435 -9.229 1.00 74.31 85 PRO A C 1
ATOM 672 O O . PRO A 1 85 ? -6.781 7.305 -8.079 1.00 74.31 85 PRO A O 1
ATOM 675 N N . TYR A 1 86 ? -8.363 6.941 -9.620 1.00 73.38 86 TYR A N 1
ATOM 676 C CA . TYR A 1 86 ? -9.207 6.108 -8.769 1.00 73.38 86 TYR A CA 1
ATOM 677 C C . TYR A 1 86 ? -8.624 4.706 -8.537 1.00 73.38 86 TYR A C 1
ATOM 679 O O . TYR A 1 86 ? -9.043 4.041 -7.593 1.00 73.38 86 TYR A O 1
ATOM 687 N N . PHE A 1 87 ? -7.669 4.262 -9.366 1.00 74.81 87 PHE A N 1
ATOM 688 C CA . PHE A 1 87 ? -6.909 3.038 -9.113 1.00 74.81 87 PHE A CA 1
ATOM 689 C C . PHE A 1 87 ? -5.749 3.300 -8.155 1.00 74.81 87 PHE A C 1
ATOM 691 O O . PHE A 1 87 ? -5.656 2.634 -7.134 1.00 74.81 87 PHE A O 1
ATOM 698 N N . ALA A 1 88 ? -4.892 4.274 -8.470 1.00 84.88 88 ALA A N 1
ATOM 699 C CA . ALA A 1 88 ? -3.830 4.777 -7.601 1.00 84.88 88 ALA A CA 1
ATOM 700 C C . ALA A 1 88 ? -3.037 5.898 -8.259 1.00 84.88 88 ALA A C 1
ATOM 702 O O . ALA A 1 88 ? -3.252 6.255 -9.414 1.00 84.88 88 ALA A O 1
ATOM 703 N N . THR A 1 89 ? -2.066 6.404 -7.503 1.00 90.38 89 THR A N 1
ATOM 704 C CA . THR A 1 89 ? -0.947 7.177 -8.029 1.00 90.38 89 THR A CA 1
ATOM 705 C C . THR A 1 89 ? 0.284 6.290 -8.208 1.00 90.38 89 THR A C 1
ATOM 707 O O . THR A 1 89 ? 0.701 5.602 -7.277 1.00 90.38 89 THR A O 1
ATOM 710 N N . PHE A 1 90 ? 0.897 6.348 -9.386 1.00 91.25 90 PHE A N 1
ATOM 711 C CA . PHE A 1 90 ? 2.079 5.578 -9.761 1.00 91.25 90 PHE A CA 1
ATOM 712 C C . PHE A 1 90 ? 3.286 6.491 -9.984 1.00 91.25 90 PHE A C 1
ATOM 714 O O . PHE A 1 90 ? 3.183 7.544 -10.620 1.00 91.25 90 PHE A O 1
ATOM 721 N N . SER A 1 91 ? 4.449 6.074 -9.487 1.00 94.19 91 SER A N 1
ATOM 722 C CA . SER A 1 91 ? 5.716 6.790 -9.664 1.00 94.19 91 SER A CA 1
ATOM 723 C C . SER A 1 91 ? 6.865 5.826 -9.935 1.00 94.19 91 SER A C 1
ATOM 725 O O . SER A 1 91 ? 7.010 4.834 -9.221 1.00 94.19 91 SER A O 1
ATOM 727 N N . VAL A 1 92 ? 7.718 6.152 -10.909 1.00 95.00 92 VAL A N 1
ATOM 728 C CA . VAL A 1 92 ? 8.971 5.419 -11.153 1.00 95.00 92 VAL A CA 1
ATOM 729 C C . VAL A 1 92 ? 9.879 5.537 -9.932 1.00 95.00 92 VAL A C 1
ATOM 731 O O . VAL A 1 92 ? 9.978 6.613 -9.339 1.00 95.00 92 VAL A O 1
ATOM 734 N N . VAL A 1 93 ? 10.521 4.435 -9.557 1.00 94.94 93 VAL A N 1
ATOM 735 C CA . VAL A 1 93 ? 11.493 4.399 -8.462 1.00 94.94 93 VAL A CA 1
ATOM 736 C C . VAL A 1 93 ? 12.880 4.636 -9.038 1.00 94.94 93 VAL A C 1
ATOM 738 O O . VAL A 1 93 ? 13.233 4.039 -10.055 1.00 94.94 93 VAL A O 1
ATOM 741 N N . TYR A 1 94 ? 13.653 5.504 -8.398 1.00 95.31 94 TYR A N 1
ATOM 742 C CA . TYR A 1 94 ? 15.007 5.852 -8.816 1.00 95.31 94 TYR A CA 1
ATOM 743 C C . TYR A 1 94 ? 16.009 5.438 -7.748 1.00 95.31 94 TYR A C 1
ATOM 745 O O . TYR A 1 94 ? 15.679 5.432 -6.561 1.00 95.31 94 TYR A O 1
ATOM 753 N N . ASP A 1 95 ? 17.209 5.078 -8.189 1.00 94.19 95 ASP A N 1
ATOM 754 C CA . ASP A 1 95 ? 18.352 4.862 -7.311 1.00 94.19 95 ASP A CA 1
ATOM 755 C C . ASP A 1 95 ? 19.032 6.189 -6.921 1.00 94.19 95 ASP A C 1
ATOM 757 O O . ASP A 1 95 ? 18.597 7.278 -7.302 1.00 94.19 95 ASP A O 1
ATOM 761 N N . ASP A 1 96 ? 20.137 6.094 -6.179 1.00 95.38 96 ASP A N 1
ATOM 762 C CA . ASP A 1 96 ? 20.922 7.246 -5.713 1.00 95.38 96 ASP A CA 1
ATOM 763 C C . ASP A 1 96 ? 21.574 8.069 -6.847 1.00 95.38 96 ASP A C 1
ATOM 765 O O . ASP A 1 96 ? 22.153 9.127 -6.592 1.00 95.38 96 ASP A O 1
ATOM 769 N N . TYR A 1 97 ? 21.512 7.593 -8.095 1.00 94.88 97 TYR A N 1
ATOM 770 C CA . TYR A 1 97 ? 22.078 8.240 -9.280 1.00 94.88 97 TYR A CA 1
ATOM 771 C C . TYR A 1 97 ? 21.002 8.765 -10.242 1.00 94.88 97 TYR A C 1
ATOM 773 O O . TYR A 1 97 ? 21.315 9.066 -11.397 1.00 94.88 97 TYR A O 1
ATOM 781 N N . ASP A 1 98 ? 19.751 8.877 -9.783 1.00 93.31 98 ASP A N 1
ATOM 782 C CA . ASP A 1 98 ? 18.589 9.273 -10.588 1.00 93.31 98 ASP A CA 1
ATOM 783 C C . ASP A 1 98 ? 18.334 8.339 -11.790 1.00 93.31 98 ASP A C 1
ATOM 785 O O . ASP A 1 98 ? 17.761 8.739 -12.812 1.00 93.31 98 ASP A O 1
ATOM 789 N N . VAL A 1 99 ? 18.729 7.065 -11.686 1.00 95.50 99 VAL A N 1
ATOM 790 C CA . VAL A 1 99 ? 18.461 6.050 -12.710 1.00 95.50 99 VAL A CA 1
ATOM 791 C C . VAL A 1 99 ? 17.236 5.228 -12.303 1.00 95.50 99 VAL A C 1
ATOM 793 O O . VAL A 1 99 ? 17.154 4.780 -11.158 1.00 95.50 99 VAL A O 1
ATOM 796 N N . PRO A 1 100 ? 16.264 4.998 -13.215 1.00 95.75 100 PRO A N 1
ATOM 797 C CA . PRO A 1 100 ? 15.138 4.116 -12.934 1.00 95.75 100 PRO A CA 1
ATOM 798 C C . PRO A 1 100 ? 15.610 2.737 -12.471 1.00 95.75 100 PRO A C 1
ATOM 800 O O . PRO A 1 100 ? 16.339 2.047 -13.189 1.00 95.75 100 PRO A O 1
ATOM 803 N N . MET A 1 101 ? 15.165 2.332 -11.284 1.00 95.69 101 MET A N 1
ATOM 804 C CA . MET A 1 101 ? 15.506 1.036 -10.712 1.00 95.69 101 MET A CA 1
ATOM 805 C C . MET A 1 101 ? 14.940 -0.097 -11.568 1.00 95.69 101 MET A C 1
ATOM 807 O O . MET A 1 101 ? 13.835 -0.001 -12.107 1.00 95.69 101 MET A O 1
ATOM 811 N N . THR A 1 102 ? 15.689 -1.196 -11.659 1.00 93.38 102 THR A N 1
ATOM 812 C CA . THR A 1 102 ? 15.275 -2.414 -12.367 1.00 93.38 102 THR A CA 1
ATOM 813 C C . THR A 1 102 ? 15.578 -3.658 -11.540 1.00 93.38 102 THR A C 1
ATOM 815 O O . THR A 1 102 ? 16.497 -3.669 -10.722 1.00 93.38 102 THR A O 1
ATOM 818 N N . CYS A 1 103 ? 14.804 -4.712 -11.766 1.00 88.25 103 CYS A N 1
ATOM 819 C CA . CYS A 1 103 ? 15.038 -6.059 -11.260 1.00 88.25 103 CYS A CA 1
ATOM 820 C C . CYS A 1 103 ? 14.808 -7.083 -12.386 1.00 88.25 103 CYS A C 1
ATOM 822 O O . CYS A 1 103 ? 14.571 -6.716 -13.539 1.00 88.25 103 CYS A O 1
ATOM 824 N N . GLU A 1 104 ? 14.854 -8.377 -12.062 1.00 89.50 104 GLU A N 1
ATOM 825 C CA . GLU A 1 104 ? 14.603 -9.458 -13.028 1.00 89.50 104 GLU A CA 1
ATOM 826 C C . GLU A 1 104 ? 13.202 -9.413 -13.672 1.00 89.50 104 GLU A C 1
ATOM 828 O O . GLU A 1 104 ? 13.018 -9.960 -14.757 1.00 89.50 104 GLU A O 1
ATOM 833 N N . TYR A 1 105 ? 12.246 -8.715 -13.047 1.00 86.00 105 TYR A N 1
ATOM 834 C CA . TYR A 1 105 ? 10.868 -8.546 -13.524 1.00 86.00 105 TYR A CA 1
ATOM 835 C C . TYR A 1 105 ? 10.643 -7.254 -14.336 1.00 86.00 105 TYR A C 1
ATOM 837 O O . TYR A 1 105 ? 9.566 -7.069 -14.897 1.00 86.00 105 TYR A O 1
ATOM 845 N N . GLY A 1 106 ? 11.635 -6.356 -14.424 1.00 91.31 106 GLY A N 1
ATOM 846 C CA . GLY A 1 106 ? 11.541 -5.094 -15.172 1.00 91.31 106 GLY A CA 1
ATOM 847 C C . GLY A 1 106 ? 11.869 -3.853 -14.340 1.00 91.31 106 GLY A C 1
ATOM 848 O O . GLY A 1 106 ? 12.579 -3.921 -13.340 1.00 91.31 106 GLY A O 1
ATOM 849 N N . PHE A 1 107 ? 11.376 -2.693 -14.776 1.00 93.69 107 PHE A N 1
ATOM 850 C CA . PHE A 1 107 ? 11.489 -1.426 -14.054 1.00 93.69 107 PHE A CA 1
ATOM 851 C C . PHE A 1 107 ? 10.590 -1.412 -12.824 1.00 93.69 107 PHE A C 1
ATOM 853 O O . PHE A 1 107 ? 9.427 -1.802 -12.901 1.00 93.69 107 PHE A O 1
ATOM 860 N N . VAL A 1 108 ? 11.116 -0.901 -11.714 1.00 92.81 108 VAL A N 1
ATOM 861 C CA . VAL A 1 108 ? 10.379 -0.801 -10.455 1.00 92.81 108 VAL A CA 1
ATOM 862 C C . VAL A 1 108 ? 9.545 0.479 -10.446 1.00 92.81 108 VAL A C 1
ATOM 864 O O . VAL A 1 108 ? 10.049 1.591 -10.633 1.00 92.81 108 VAL A O 1
ATOM 867 N N . VAL A 1 109 ? 8.251 0.318 -10.204 1.00 91.94 109 VAL A N 1
ATOM 868 C CA . VAL A 1 109 ? 7.275 1.390 -10.027 1.00 91.94 109 VAL A CA 1
ATOM 869 C C . VAL A 1 109 ? 6.629 1.233 -8.660 1.00 91.94 109 VAL A C 1
ATOM 871 O O . VAL A 1 109 ? 6.312 0.135 -8.222 1.00 91.94 109 VAL A O 1
ATOM 874 N N . ARG A 1 110 ? 6.425 2.349 -7.967 1.00 91.19 110 ARG A N 1
ATOM 875 C CA . ARG A 1 110 ? 5.653 2.386 -6.729 1.00 91.19 110 ARG A CA 1
ATOM 876 C C . ARG A 1 110 ? 4.230 2.810 -7.047 1.00 91.19 110 ARG A C 1
ATOM 878 O O . ARG A 1 110 ? 4.039 3.890 -7.608 1.00 91.19 110 ARG A O 1
ATOM 885 N N . GLY A 1 111 ? 3.261 2.001 -6.642 1.00 89.62 111 GLY A N 1
ATOM 886 C CA . GLY A 1 111 ? 1.855 2.384 -6.599 1.00 89.62 111 GLY A CA 1
ATOM 887 C C . GLY A 1 111 ? 1.448 2.802 -5.184 1.00 89.62 111 GLY A C 1
ATOM 888 O O . GLY A 1 111 ? 1.890 2.193 -4.207 1.00 89.62 111 GLY A O 1
ATOM 889 N N . VAL A 1 112 ? 0.609 3.832 -5.074 1.00 90.44 112 VAL A N 1
ATOM 890 C CA . VAL A 1 112 ? 0.042 4.302 -3.803 1.00 90.44 112 VAL A CA 1
ATOM 891 C C . VAL A 1 112 ? -1.457 4.547 -3.945 1.00 90.44 112 VAL A C 1
ATOM 893 O O . VAL A 1 112 ? -1.876 5.341 -4.792 1.00 90.44 112 VAL A O 1
ATOM 896 N N . GLN A 1 113 ? -2.251 3.925 -3.074 1.00 90.06 113 GLN A N 1
ATOM 897 C CA . GLN A 1 113 ? -3.699 4.111 -3.003 1.00 90.06 113 GLN A CA 1
ATOM 898 C C . GLN A 1 113 ? -4.132 4.477 -1.581 1.00 90.06 113 GLN A C 1
ATOM 900 O O . GLN A 1 113 ? -3.684 3.865 -0.614 1.00 90.06 113 GLN A O 1
ATOM 905 N N . LEU A 1 114 ? -5.024 5.460 -1.455 1.00 89.69 114 LEU A N 1
ATOM 906 C CA . LEU A 1 114 ? -5.731 5.750 -0.209 1.00 89.69 114 LEU A CA 1
ATOM 907 C C . LEU A 1 114 ? -7.068 5.008 -0.221 1.00 89.69 114 LEU A C 1
ATOM 909 O O . LEU A 1 114 ? -7.876 5.221 -1.126 1.00 89.69 114 LEU A O 1
ATOM 913 N N . ILE A 1 115 ? -7.302 4.170 0.784 1.00 88.25 115 ILE A N 1
ATOM 914 C CA . ILE A 1 115 ? -8.581 3.493 0.986 1.00 88.25 115 ILE A CA 1
ATOM 915 C C . ILE A 1 115 ? -9.296 4.182 2.141 1.00 88.25 115 ILE A C 1
ATOM 917 O O . ILE A 1 115 ? -8.842 4.117 3.279 1.00 88.25 115 ILE A O 1
ATOM 921 N N . GLU A 1 116 ? -10.422 4.824 1.842 1.00 88.62 116 GLU A N 1
ATOM 922 C CA . GLU A 1 116 ? -11.321 5.412 2.83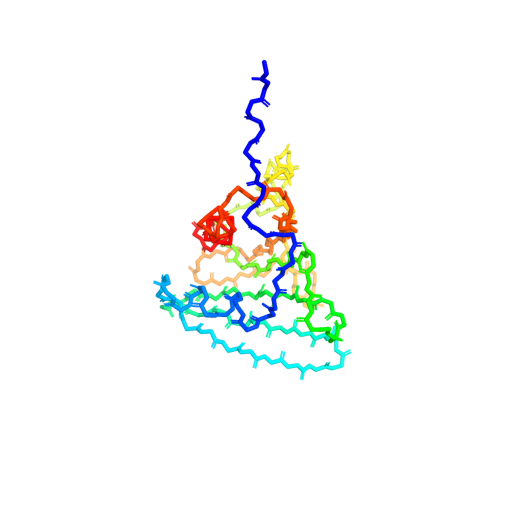8 1.00 88.62 116 GLU A CA 1
ATOM 923 C C . GLU A 1 116 ? -12.409 4.393 3.190 1.00 88.62 116 GLU A C 1
ATOM 925 O O . GLU A 1 116 ? -13.210 4.004 2.333 1.00 88.62 116 GLU A O 1
ATOM 930 N N . PHE A 1 117 ? -12.464 3.953 4.449 1.00 87.62 117 PHE A N 1
ATOM 931 C CA . PHE A 1 117 ? -13.356 2.863 4.855 1.00 87.62 117 PHE A CA 1
ATOM 932 C C . PHE A 1 117 ? -14.839 3.212 4.710 1.00 87.62 117 PHE A C 1
ATOM 934 O O . PHE A 1 117 ? -15.651 2.342 4.405 1.00 87.62 117 PHE A O 1
ATOM 941 N N . GLU A 1 118 ? -15.195 4.491 4.843 1.00 86.00 118 GLU A N 1
ATOM 942 C CA . GLU A 1 118 ? -16.567 4.968 4.641 1.00 86.00 118 GLU A CA 1
ATOM 943 C C . GLU A 1 118 ? -17.097 4.767 3.212 1.00 86.00 118 GLU A C 1
ATOM 945 O O . GLU A 1 118 ? -18.311 4.775 3.005 1.00 86.00 118 GLU A O 1
ATOM 950 N N . ARG A 1 119 ? -16.213 4.569 2.225 1.00 83.81 119 ARG A N 1
ATOM 951 C CA . ARG A 1 119 ? -16.602 4.307 0.831 1.00 83.81 119 ARG A CA 1
ATOM 952 C C . ARG A 1 119 ? -16.871 2.832 0.550 1.00 83.81 119 ARG A C 1
ATOM 954 O O . ARG A 1 119 ? -17.435 2.514 -0.495 1.00 83.81 119 ARG A O 1
ATOM 961 N N . ALA A 1 120 ? -16.454 1.938 1.443 1.00 83.44 120 ALA A N 1
ATOM 962 C CA . ALA A 1 120 ? -16.614 0.504 1.272 1.00 83.44 120 ALA A CA 1
ATOM 963 C C . ALA A 1 120 ? -17.966 0.031 1.819 1.00 83.44 120 ALA A C 1
ATOM 965 O O . ALA A 1 120 ? -18.355 0.357 2.942 1.00 83.44 120 ALA A O 1
ATOM 966 N N . THR A 1 121 ? -18.680 -0.778 1.035 1.00 80.75 121 THR A N 1
ATOM 967 C CA . THR A 1 121 ? -20.000 -1.300 1.428 1.00 80.75 121 THR A CA 1
ATOM 968 C C . THR A 1 121 ? -19.900 -2.596 2.232 1.00 80.75 121 THR A C 1
ATOM 970 O O . THR A 1 121 ? -20.837 -2.972 2.933 1.00 80.75 121 THR A O 1
ATOM 973 N N . SER A 1 122 ? -18.740 -3.254 2.182 1.00 82.94 122 SER A N 1
ATOM 974 C CA . SER A 1 122 ? -18.413 -4.497 2.883 1.00 82.94 122 SER A CA 1
ATOM 975 C C . SER A 1 122 ? -16.930 -4.544 3.285 1.00 82.94 122 SER A C 1
ATOM 977 O O . SER A 1 122 ? -16.107 -3.823 2.721 1.00 82.94 122 SER A O 1
ATOM 979 N N . GLU A 1 123 ? -16.570 -5.413 4.238 1.00 82.62 123 GLU A N 1
ATOM 980 C CA . GLU A 1 123 ? -15.159 -5.751 4.518 1.00 82.62 123 GLU A CA 1
ATOM 981 C C . GLU A 1 123 ? -14.471 -6.331 3.268 1.00 82.62 123 GLU A C 1
ATOM 983 O O . GLU A 1 123 ? -13.301 -6.050 3.008 1.00 82.62 123 GLU A O 1
ATOM 988 N N . ASP A 1 124 ? -15.222 -7.074 2.448 1.00 82.88 124 ASP A N 1
ATOM 989 C CA . ASP A 1 124 ? -14.741 -7.637 1.187 1.00 82.88 124 ASP A CA 1
ATOM 990 C C . ASP A 1 124 ? -14.381 -6.542 0.171 1.00 82.88 124 ASP A C 1
ATOM 992 O O . ASP A 1 124 ? -13.403 -6.699 -0.550 1.00 82.88 124 ASP A O 1
ATOM 996 N N . ASP A 1 125 ? -15.086 -5.405 0.142 1.00 82.56 125 ASP A N 1
ATOM 997 C CA . ASP A 1 125 ? -14.736 -4.275 -0.735 1.00 82.56 125 ASP A CA 1
ATOM 998 C C . ASP A 1 125 ? -13.429 -3.594 -0.317 1.00 82.56 125 ASP A C 1
ATOM 1000 O O . ASP A 1 125 ? -12.671 -3.129 -1.172 1.00 82.56 125 ASP A O 1
ATOM 1004 N N . ILE A 1 126 ? -13.164 -3.514 0.992 1.00 82.81 126 ILE A N 1
ATOM 1005 C CA . ILE A 1 126 ? -11.893 -2.999 1.523 1.00 82.81 126 ILE A CA 1
ATOM 1006 C C . ILE A 1 126 ? -10.773 -3.930 1.069 1.00 82.81 126 ILE A C 1
ATOM 1008 O O . ILE A 1 126 ? -9.788 -3.485 0.481 1.00 82.81 126 ILE A O 1
ATOM 1012 N N . MET A 1 127 ? -10.958 -5.237 1.269 1.00 82.12 127 MET A N 1
ATOM 1013 C CA . MET A 1 127 ? -9.968 -6.233 0.878 1.00 82.12 127 MET A CA 1
ATOM 1014 C C . MET A 1 127 ? -9.794 -6.327 -0.633 1.00 82.12 127 MET A C 1
ATOM 1016 O O . MET A 1 127 ? -8.668 -6.470 -1.085 1.00 82.12 127 MET A O 1
ATOM 1020 N N . MET A 1 128 ? -10.851 -6.195 -1.435 1.00 79.75 128 MET A N 1
ATOM 1021 C CA . MET A 1 128 ? -10.723 -6.135 -2.890 1.00 79.75 128 MET A CA 1
ATOM 1022 C C . MET A 1 128 ? -9.902 -4.929 -3.333 1.00 79.75 128 MET A C 1
ATOM 1024 O O . MET A 1 128 ? -9.103 -5.071 -4.249 1.00 79.75 128 MET A O 1
ATOM 1028 N N . GLN A 1 129 ? -10.059 -3.762 -2.702 1.00 80.44 129 GLN A N 1
ATOM 1029 C CA . GLN A 1 129 ? -9.234 -2.593 -3.021 1.00 80.44 129 GLN A CA 1
ATOM 1030 C C . GLN A 1 129 ? -7.765 -2.832 -2.660 1.00 80.44 129 GLN A C 1
ATOM 1032 O O . GLN A 1 129 ? -6.897 -2.588 -3.492 1.00 80.44 129 GLN A O 1
ATOM 1037 N N . ILE A 1 130 ? -7.495 -3.414 -1.486 1.00 80.50 130 ILE A N 1
ATOM 1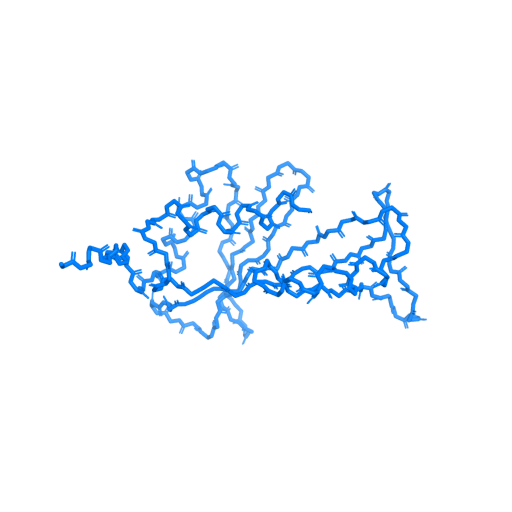038 C CA . ILE A 1 130 ? -6.141 -3.831 -1.089 1.00 80.50 130 ILE A CA 1
ATOM 1039 C C . ILE A 1 130 ? -5.579 -4.854 -2.093 1.00 80.50 130 ILE A C 1
ATOM 1041 O O . ILE A 1 130 ? -4.470 -4.700 -2.583 1.00 80.50 130 ILE A O 1
ATOM 1045 N N . LEU A 1 131 ? -6.345 -5.884 -2.460 1.00 72.69 131 LEU A N 1
ATOM 1046 C CA . LEU A 1 131 ? -5.898 -6.973 -3.335 1.00 72.69 131 LEU A CA 1
ATOM 1047 C C . LEU A 1 131 ? -5.737 -6.557 -4.799 1.00 72.69 131 LEU A C 1
ATOM 1049 O O . LEU A 1 131 ? -4.806 -7.017 -5.453 1.00 72.69 131 LEU A O 1
ATOM 1053 N N . LEU A 1 132 ? -6.595 -5.683 -5.330 1.00 69.50 132 LEU A N 1
ATOM 1054 C CA . LEU A 1 132 ? -6.400 -5.089 -6.659 1.00 69.50 132 LEU A CA 1
ATOM 1055 C C . LEU A 1 132 ? -5.045 -4.390 -6.749 1.00 69.50 132 LEU A C 1
ATOM 1057 O O . LEU A 1 132 ? -4.426 -4.391 -7.806 1.00 69.50 132 LEU A O 1
ATOM 1061 N N . PHE A 1 133 ? -4.584 -3.843 -5.628 1.00 65.19 133 PHE A N 1
ATOM 1062 C CA . PHE A 1 133 ? -3.283 -3.214 -5.500 1.00 65.19 133 PHE A CA 1
ATOM 1063 C C . PHE A 1 133 ? -2.122 -4.193 -5.291 1.00 65.19 133 PHE A C 1
ATOM 1065 O O . PHE A 1 133 ? -0.953 -3.821 -5.410 1.00 65.19 133 PHE A O 1
ATOM 1072 N N . TRP A 1 134 ? -2.447 -5.442 -4.964 1.00 64.25 134 TRP A N 1
ATOM 1073 C CA . TRP A 1 134 ? -1.499 -6.529 -4.756 1.00 64.25 134 TRP A CA 1
ATOM 1074 C C . TRP A 1 134 ? -1.163 -7.215 -6.082 1.00 64.25 134 TRP A C 1
ATOM 1076 O O . TRP A 1 134 ? -0.006 -7.508 -6.344 1.00 64.25 134 TRP A O 1
ATOM 1086 N N . PHE A 1 135 ? -2.167 -7.431 -6.936 1.00 52.78 135 PHE A N 1
ATOM 1087 C CA . PHE A 1 135 ? -2.035 -8.169 -8.199 1.00 52.78 135 PHE A CA 1
ATOM 1088 C C . PHE A 1 135 ? -1.784 -7.284 -9.441 1.00 52.78 135 PHE A C 1
ATOM 1090 O O . PHE A 1 135 ? -1.943 -7.775 -10.562 1.00 52.78 135 PHE A O 1
ATOM 1097 N N . ALA A 1 136 ? -1.483 -5.993 -9.258 1.00 48.78 136 ALA A N 1
ATOM 1098 C CA . ALA A 1 136 ? -1.282 -5.014 -10.336 1.00 48.78 136 ALA A CA 1
ATOM 1099 C C . ALA A 1 136 ? 0.162 -4.955 -10.851 1.00 48.78 136 ALA A C 1
ATOM 1101 O O . ALA A 1 136 ? 1.097 -5.045 -10.027 1.00 48.78 136 ALA A O 1
#

pLDDT: mean 84.76, std 11.07, range [39.31, 95.75]